Protein AF-A0A2Z6SQY6-F1 (afdb_monomer_lite)

Sequence (89 aa):
MKMSMNNGQRKEMSCNWLLVGKTHFCEKSARDQYCASHAFKIRKGVIIPQPCKGCGRGTKSRVQLCVQCGQGKERAYIYYKKKNMRGNE

pLDDT: mean 88.17, std 15.63, range [39.88, 98.25]

Foldseek 3Di:
DDPPPPPPPQPWDAAQQADAQDLDHHRDTPSDNHRPVVVVCVVVVNQRFAQQPVHGHTDSQPVSHDVVRPSPVVVVVVVVVVVVVVVVD

Organism: NCBI:txid94130

Radius of gyration: 20.34 Å; chains: 1; bounding box: 35×30×72 Å

Secondary structure (DSSP, 8-state):
------------EEEEEEPBTSSSEEEEEESSSS-HHHHHHHHTTPPPPEE-TTT--EE--TTS--TTTTHHHHHHHHHHHHHHHHT--

Structure (mmCIF, N/CA/C/O backbone):
data_AF-A0A2Z6SQY6-F1
#
_entry.id   AF-A0A2Z6SQY6-F1
#
loop_
_atom_site.group_PDB
_atom_site.id
_atom_site.type_symbol
_atom_site.label_atom_id
_atom_site.label_alt_id
_atom_site.label_comp_id
_atom_site.label_asym_id
_atom_site.label_entity_id
_atom_site.label_seq_id
_atom_site.pdbx_PDB_ins_code
_atom_site.Cartn_x
_atom_site.Cartn_y
_atom_site.Cartn_z
_atom_site.occupancy
_atom_site.B_iso_or_equiv
_atom_site.auth_seq_id
_atom_site.auth_comp_id
_atom_site.auth_asym_id
_atom_site.auth_atom_id
_atom_site.pdbx_PDB_model_num
ATOM 1 N N . MET A 1 1 ? 23.988 -21.758 -44.442 1.00 39.88 1 MET A N 1
ATOM 2 C CA . MET A 1 1 ? 22.775 -21.321 -43.715 1.00 39.88 1 MET A CA 1
ATOM 3 C C . MET A 1 1 ? 23.131 -20.194 -42.750 1.00 39.88 1 MET A C 1
ATOM 5 O O . MET A 1 1 ? 24.037 -20.379 -41.950 1.00 39.88 1 MET A O 1
ATOM 9 N N . LYS A 1 2 ? 22.465 -19.033 -42.819 1.00 45.44 2 LYS A N 1
ATOM 10 C CA . LYS A 1 2 ? 22.565 -17.983 -41.789 1.00 45.44 2 LYS A CA 1
ATOM 11 C C . LYS A 1 2 ? 21.593 -18.348 -40.666 1.00 45.44 2 LYS A C 1
ATOM 13 O O . LYS A 1 2 ? 20.389 -18.365 -40.897 1.00 45.44 2 LYS A O 1
ATOM 18 N N . MET A 1 3 ? 22.107 -18.707 -39.492 1.00 44.19 3 MET A N 1
ATOM 19 C CA . MET A 1 3 ? 21.267 -18.933 -38.316 1.00 44.19 3 MET A CA 1
ATOM 20 C C . MET A 1 3 ? 20.822 -17.571 -37.781 1.00 44.19 3 MET A C 1
ATOM 22 O O . MET A 1 3 ? 21.602 -16.858 -37.154 1.00 44.19 3 MET A O 1
ATOM 26 N N . SER A 1 4 ? 19.584 -17.182 -38.085 1.00 50.91 4 SER A N 1
ATOM 27 C CA . SER A 1 4 ? 18.950 -16.001 -37.502 1.00 50.91 4 SER A CA 1
ATOM 28 C C . SER A 1 4 ? 18.779 -16.221 -36.002 1.00 50.91 4 SER A C 1
ATOM 30 O O . SER A 1 4 ? 17.910 -16.972 -35.561 1.00 50.91 4 SER A O 1
ATOM 32 N N . MET A 1 5 ? 19.627 -15.572 -35.207 1.00 50.84 5 MET A N 1
ATOM 33 C CA . MET A 1 5 ? 19.429 -15.443 -33.770 1.00 50.84 5 MET A CA 1
ATOM 34 C C . MET A 1 5 ? 18.208 -14.547 -33.550 1.00 50.84 5 MET A C 1
ATOM 36 O O . MET A 1 5 ? 18.301 -13.323 -33.617 1.00 50.84 5 MET A O 1
ATOM 40 N N . ASN A 1 6 ? 17.047 -15.157 -33.316 1.00 54.66 6 ASN A N 1
ATOM 41 C CA . ASN A 1 6 ? 15.882 -14.445 -32.808 1.00 54.66 6 ASN A CA 1
ATOM 42 C C . ASN A 1 6 ? 16.228 -13.940 -31.405 1.00 54.66 6 ASN A C 1
ATOM 44 O O . ASN A 1 6 ? 16.082 -14.657 -30.415 1.00 54.66 6 ASN A O 1
ATOM 48 N N . ASN A 1 7 ? 16.725 -12.707 -31.320 1.00 55.62 7 ASN A N 1
ATOM 49 C CA . ASN A 1 7 ? 16.825 -11.991 -30.061 1.00 55.62 7 ASN A CA 1
ATOM 50 C C . ASN A 1 7 ? 15.394 -11.817 -29.550 1.00 55.62 7 ASN A C 1
ATOM 52 O O . ASN A 1 7 ? 14.651 -10.969 -30.042 1.00 55.62 7 ASN A O 1
ATOM 56 N N . GLY A 1 8 ? 14.991 -12.674 -28.610 1.00 52.84 8 GLY A N 1
ATOM 57 C CA . GLY A 1 8 ? 13.696 -12.614 -27.953 1.00 52.84 8 GLY A CA 1
ATOM 58 C C . GLY A 1 8 ? 13.522 -11.241 -27.320 1.00 52.84 8 GLY A C 1
ATOM 59 O O . GLY A 1 8 ? 14.059 -10.972 -26.245 1.00 52.84 8 GLY A O 1
ATOM 60 N N . GLN A 1 9 ? 12.799 -10.360 -28.009 1.00 58.12 9 GLN A N 1
ATOM 61 C CA . GLN A 1 9 ? 12.388 -9.066 -27.495 1.00 58.12 9 GLN A CA 1
ATOM 62 C C . GLN A 1 9 ? 11.480 -9.337 -26.291 1.00 58.12 9 GLN A C 1
ATOM 64 O O . GLN A 1 9 ? 10.278 -9.553 -26.435 1.00 58.12 9 GLN A O 1
ATOM 69 N N . ARG A 1 10 ? 12.062 -9.407 -25.087 1.00 63.31 10 ARG A N 1
ATOM 70 C CA . ARG A 1 10 ? 11.291 -9.443 -23.842 1.00 63.31 10 ARG A CA 1
ATOM 71 C C . ARG A 1 10 ? 10.446 -8.178 -23.826 1.00 63.31 10 ARG A C 1
ATOM 73 O O . ARG A 1 10 ? 10.995 -7.085 -23.714 1.00 63.31 10 ARG A O 1
ATOM 80 N N . LYS A 1 11 ? 9.135 -8.344 -24.003 1.00 68.00 11 LYS A N 1
ATOM 81 C CA . LYS A 1 11 ? 8.157 -7.259 -24.013 1.00 68.00 11 LYS A CA 1
ATOM 82 C C . LYS A 1 11 ? 8.333 -6.454 -22.731 1.00 68.00 11 LYS A C 1
ATOM 84 O O . LYS A 1 11 ? 8.122 -6.977 -21.640 1.00 68.00 11 LYS A O 1
ATOM 89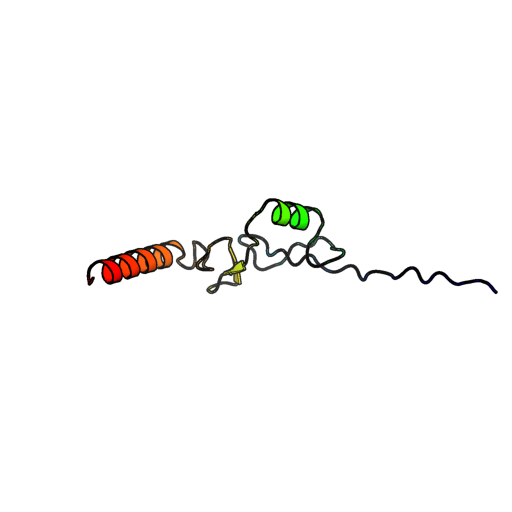 N N . GLU A 1 12 ? 8.784 -5.215 -22.871 1.00 77.75 12 GLU A N 1
ATOM 90 C CA . GLU A 1 12 ? 8.921 -4.319 -21.733 1.00 77.75 12 GLU A CA 1
ATOM 91 C C . GLU A 1 12 ? 7.521 -4.059 -21.167 1.00 77.75 12 GLU A C 1
ATOM 93 O O . GLU A 1 12 ? 6.600 -3.697 -21.900 1.00 77.75 12 GLU A O 1
ATOM 98 N N . MET A 1 13 ? 7.336 -4.330 -19.877 1.00 87.00 13 MET A N 1
ATOM 99 C CA . MET A 1 13 ? 6.053 -4.197 -19.189 1.00 87.00 13 MET A CA 1
ATOM 100 C C . MET A 1 13 ? 6.100 -3.010 -18.229 1.00 87.00 13 MET A C 1
ATOM 102 O O . MET A 1 13 ? 7.172 -2.571 -17.814 1.00 87.00 13 MET A O 1
ATOM 106 N N . SER A 1 14 ? 4.946 -2.464 -17.851 1.00 92.19 14 SER A N 1
ATOM 107 C CA . SER A 1 14 ? 4.882 -1.440 -16.804 1.00 92.19 14 SER A CA 1
ATOM 108 C C . SER A 1 14 ? 5.169 -2.049 -15.431 1.00 92.19 14 SER A C 1
ATOM 110 O O . SER A 1 14 ? 4.711 -3.149 -15.122 1.00 92.19 14 SER A O 1
ATOM 112 N N . CYS A 1 15 ? 5.883 -1.329 -14.567 1.00 96.06 15 CYS A N 1
ATOM 113 C CA . CYS A 1 15 ? 6.145 -1.783 -13.207 1.00 96.06 15 CYS A CA 1
ATOM 114 C C . CYS A 1 15 ? 4.857 -1.831 -12.364 1.00 96.06 15 CYS A C 1
ATOM 116 O O . CYS A 1 15 ? 4.267 -0.801 -12.053 1.00 96.06 15 CYS A O 1
ATOM 118 N N . ASN A 1 16 ? 4.515 -3.004 -11.825 1.00 95.88 16 ASN A N 1
ATOM 119 C CA . ASN A 1 16 ? 3.311 -3.225 -11.007 1.00 95.88 16 ASN A CA 1
ATOM 120 C C . ASN A 1 16 ? 3.435 -2.719 -9.556 1.00 95.88 16 ASN A C 1
ATOM 122 O O . ASN A 1 16 ? 2.776 -3.213 -8.640 1.00 95.88 16 ASN A O 1
ATOM 126 N N . TRP A 1 17 ? 4.307 -1.743 -9.304 1.00 97.50 17 TRP A N 1
ATOM 127 C CA . TRP A 1 17 ? 4.462 -1.157 -7.978 1.00 97.50 17 TRP A CA 1
ATOM 128 C C . TRP A 1 17 ? 3.444 -0.039 -7.771 1.00 97.50 17 TRP A C 1
ATOM 130 O O . TRP A 1 17 ? 3.604 1.047 -8.325 1.00 97.50 17 TRP A O 1
ATOM 140 N N . LEU A 1 18 ? 2.417 -0.277 -6.956 1.00 97.88 18 LEU A N 1
ATOM 141 C CA . LEU A 1 18 ? 1.430 0.747 -6.622 1.00 97.88 18 LEU A CA 1
ATOM 142 C C . LEU A 1 18 ? 2.069 1.834 -5.746 1.00 97.88 18 LEU A C 1
ATOM 144 O O . LEU A 1 18 ? 2.661 1.546 -4.701 1.00 97.88 18 LEU A O 1
ATOM 148 N N . LEU A 1 19 ? 1.970 3.097 -6.158 1.00 96.88 19 LEU A N 1
ATOM 149 C CA . LEU A 1 19 ? 2.572 4.196 -5.410 1.00 96.88 19 LEU A CA 1
ATOM 150 C C . LEU A 1 19 ? 1.775 4.492 -4.133 1.00 96.88 19 LEU A C 1
ATOM 152 O O . LEU A 1 19 ? 0.547 4.572 -4.131 1.00 96.88 19 LEU A O 1
ATOM 156 N N . VAL A 1 20 ? 2.484 4.667 -3.014 1.00 96.25 20 VAL A N 1
ATOM 157 C CA . VAL A 1 20 ? 1.849 4.939 -1.717 1.00 96.25 20 VAL A CA 1
ATOM 158 C C . VAL A 1 20 ? 1.108 6.276 -1.778 1.00 96.25 20 VAL A C 1
ATOM 160 O O . VAL A 1 20 ? 1.671 7.283 -2.197 1.00 96.25 20 VAL A O 1
ATOM 163 N N . GLY A 1 21 ? -0.159 6.282 -1.362 1.00 95.69 21 GLY A N 1
ATOM 164 C CA . GLY A 1 21 ? -1.021 7.466 -1.388 1.00 95.69 21 GLY A CA 1
ATOM 165 C C . GLY A 1 21 ? -1.557 7.846 -2.774 1.00 95.69 21 GLY A C 1
ATOM 166 O O . GLY A 1 21 ? -2.359 8.772 -2.870 1.00 95.69 21 GLY A O 1
ATOM 167 N N . LYS A 1 22 ? -1.177 7.132 -3.838 1.00 97.12 22 LYS A N 1
ATOM 168 C CA . LYS A 1 22 ? -1.662 7.345 -5.209 1.00 97.12 22 LYS A CA 1
ATOM 169 C C . LYS A 1 22 ? -2.455 6.132 -5.688 1.00 97.12 22 LYS A C 1
ATOM 171 O O . LYS A 1 22 ? -2.329 5.047 -5.130 1.00 97.12 22 LYS A O 1
ATOM 176 N N . THR A 1 23 ? -3.281 6.323 -6.710 1.00 96.62 23 THR A N 1
ATOM 177 C CA . THR A 1 23 ? -4.099 5.269 -7.336 1.00 96.62 23 THR A CA 1
ATOM 178 C C . THR A 1 23 ? -3.442 4.640 -8.565 1.00 96.62 23 THR A C 1
ATOM 180 O O . THR A 1 23 ? -3.988 3.689 -9.110 1.00 96.6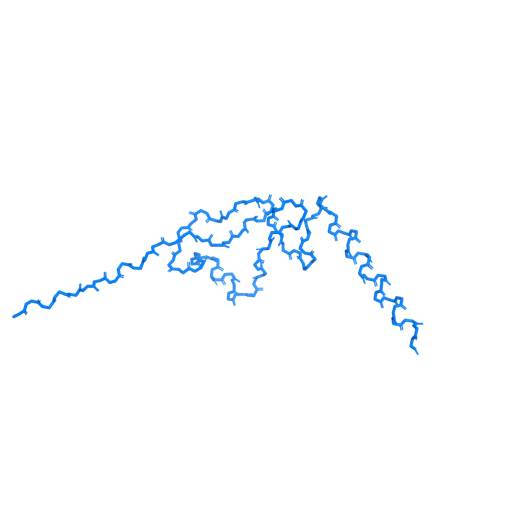2 23 THR A O 1
ATOM 183 N N . HIS A 1 24 ? -2.284 5.143 -9.001 1.00 96.19 24 HIS A N 1
ATOM 184 C CA . HIS A 1 24 ? -1.556 4.631 -10.162 1.00 96.19 24 HIS A CA 1
ATOM 185 C C . HIS A 1 24 ? -0.261 3.911 -9.769 1.00 96.19 24 HIS A C 1
ATOM 187 O O . HIS A 1 24 ? 0.310 4.112 -8.688 1.00 96.19 24 HIS A O 1
ATOM 193 N N . PHE A 1 25 ? 0.192 3.055 -10.680 1.00 96.75 25 PHE A N 1
ATOM 194 C CA . PHE A 1 25 ? 1.419 2.281 -10.559 1.00 96.75 25 PHE A CA 1
ATOM 195 C C . PHE A 1 25 ? 2.649 3.096 -10.966 1.00 96.75 25 PHE A C 1
ATOM 197 O O . PHE A 1 25 ? 2.552 4.179 -11.532 1.00 96.75 25 PHE A O 1
ATOM 204 N N . CYS A 1 26 ? 3.829 2.576 -10.651 1.00 96.62 26 CYS A N 1
ATOM 205 C CA . CYS A 1 26 ? 5.090 3.153 -11.078 1.00 96.62 26 CYS A CA 1
ATOM 206 C C . CYS A 1 26 ? 5.179 3.183 -12.610 1.00 96.62 26 CYS A C 1
ATOM 208 O O . CYS A 1 26 ? 5.076 2.154 -13.266 1.00 96.62 26 CYS A O 1
ATOM 210 N N . GLU A 1 27 ? 5.467 4.359 -13.157 1.00 94.69 27 GLU A N 1
ATOM 211 C CA . GLU A 1 27 ? 5.552 4.602 -14.604 1.00 94.69 27 GLU A CA 1
ATOM 212 C C . GLU A 1 27 ? 6.836 4.055 -15.245 1.00 94.69 27 GLU A C 1
ATOM 214 O O . GLU A 1 27 ? 7.022 4.130 -16.456 1.00 94.69 27 GLU A O 1
ATOM 219 N N . LYS A 1 28 ? 7.749 3.493 -14.444 1.00 94.38 28 LYS A N 1
ATOM 220 C CA . LYS A 1 28 ? 8.979 2.898 -14.967 1.00 94.38 28 LYS A CA 1
ATOM 221 C C . LYS A 1 28 ? 8.669 1.595 -15.681 1.00 94.38 28 LYS A C 1
ATOM 223 O O . LYS A 1 28 ? 7.911 0.761 -15.178 1.00 94.38 28 LYS A O 1
ATOM 228 N N . SER A 1 29 ? 9.361 1.391 -16.789 1.00 91.56 29 SER A N 1
ATOM 229 C CA . SER A 1 29 ? 9.387 0.113 -17.468 1.00 91.56 29 SER A CA 1
ATOM 230 C C . SER A 1 29 ? 10.078 -0.959 -16.614 1.00 91.56 29 SER A C 1
ATOM 232 O O . SER A 1 29 ? 10.883 -0.693 -15.708 1.00 91.56 29 SER A O 1
ATOM 234 N N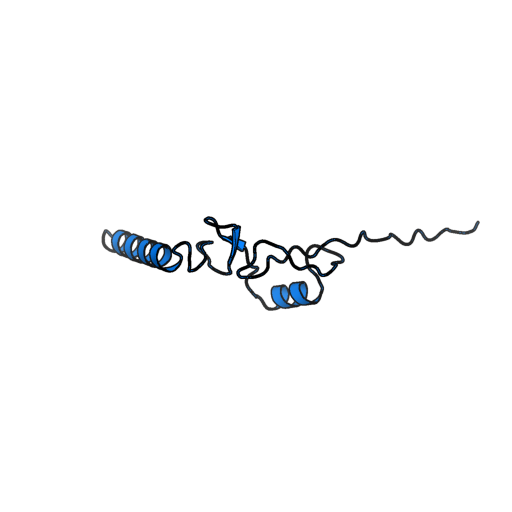 . ALA A 1 30 ? 9.697 -2.201 -16.859 1.00 92.31 30 ALA A N 1
ATOM 235 C CA . ALA A 1 30 ? 10.148 -3.376 -16.152 1.00 92.31 30 ALA A CA 1
ATOM 236 C C . ALA A 1 30 ? 10.344 -4.520 -17.149 1.00 92.31 30 ALA A C 1
ATOM 238 O O . ALA A 1 30 ? 9.576 -4.692 -18.094 1.00 92.31 30 ALA A O 1
ATOM 239 N N . ARG A 1 31 ? 11.386 -5.322 -16.917 1.00 86.94 31 ARG A N 1
ATOM 240 C CA . ARG A 1 31 ? 11.598 -6.570 -17.667 1.00 86.94 31 ARG A CA 1
ATOM 241 C C . ARG A 1 31 ? 10.672 -7.691 -17.191 1.00 86.94 31 ARG A C 1
ATOM 243 O O . ARG A 1 31 ? 10.390 -8.596 -17.962 1.00 86.94 31 ARG A O 1
ATOM 250 N N . ASP A 1 32 ? 10.209 -7.584 -15.946 1.00 88.12 32 ASP A N 1
ATOM 251 C CA . ASP A 1 32 ? 9.312 -8.518 -15.264 1.00 88.12 32 ASP A CA 1
ATOM 252 C C . ASP A 1 32 ? 8.194 -7.725 -14.549 1.00 88.12 32 ASP A C 1
ATOM 254 O O . ASP A 1 32 ? 7.816 -6.636 -14.973 1.00 88.12 32 ASP A O 1
ATOM 258 N N . GLN A 1 33 ? 7.687 -8.222 -13.416 1.00 92.25 33 GLN A N 1
ATOM 259 C CA . GLN A 1 33 ? 6.628 -7.577 -12.630 1.00 92.25 33 GLN A CA 1
ATOM 260 C C . GLN A 1 33 ? 7.025 -6.207 -12.039 1.00 92.25 33 GLN A C 1
ATOM 262 O O . GLN A 1 33 ? 6.169 -5.348 -11.820 1.00 92.25 33 GLN A O 1
ATOM 267 N N . TYR A 1 34 ? 8.311 -5.988 -11.752 1.00 95.69 34 TYR A N 1
ATOM 268 C CA . TYR A 1 34 ? 8.802 -4.782 -11.082 1.00 95.69 34 TYR A CA 1
ATOM 269 C C . TYR A 1 34 ? 10.051 -4.226 -11.767 1.00 95.69 34 TYR A C 1
ATOM 271 O O . TYR A 1 34 ? 10.915 -4.980 -12.213 1.00 95.69 34 TYR A O 1
ATOM 279 N N . CYS A 1 35 ? 10.191 -2.897 -11.801 1.00 95.94 35 CYS A N 1
ATOM 280 C CA . CYS A 1 35 ? 11.428 -2.263 -12.249 1.00 95.94 35 CYS A CA 1
ATOM 281 C C . CYS A 1 35 ? 12.583 -2.613 -11.295 1.00 95.94 35 CYS A C 1
ATOM 283 O O . CYS A 1 35 ? 12.357 -2.946 -10.126 1.00 95.94 35 CYS A O 1
ATOM 285 N N . ALA A 1 36 ? 13.830 -2.495 -11.760 1.00 94.75 36 ALA A N 1
ATOM 286 C CA . ALA A 1 36 ? 15.012 -2.930 -11.007 1.00 94.75 36 ALA A CA 1
ATOM 287 C C . ALA A 1 36 ? 15.077 -2.355 -9.576 1.00 94.75 36 ALA A C 1
ATOM 289 O O . ALA A 1 36 ? 15.392 -3.068 -8.624 1.00 94.75 36 ALA A O 1
ATOM 290 N N . SER A 1 37 ? 14.696 -1.084 -9.402 1.00 95.69 37 SER A N 1
ATOM 291 C CA . SER A 1 37 ? 14.654 -0.431 -8.087 1.00 95.69 37 SER A CA 1
ATOM 292 C C . SER A 1 37 ? 13.633 -1.071 -7.137 1.00 95.69 37 SER A C 1
ATOM 294 O O . SER A 1 37 ? 13.920 -1.276 -5.958 1.00 95.69 37 SER A O 1
ATOM 296 N N . HIS A 1 38 ? 12.442 -1.416 -7.632 1.00 97.25 38 HIS A N 1
ATOM 297 C CA . HIS A 1 38 ? 11.401 -2.041 -6.818 1.00 97.25 38 HIS A CA 1
ATOM 298 C C . HIS A 1 38 ? 11.682 -3.521 -6.562 1.00 97.25 38 HIS A C 1
ATOM 300 O O . HIS A 1 38 ? 11.513 -3.972 -5.432 1.00 97.25 38 HIS A O 1
ATOM 306 N N . ALA A 1 39 ? 12.220 -4.242 -7.547 1.00 96.12 39 ALA A N 1
ATOM 307 C CA . ALA A 1 39 ? 12.716 -5.600 -7.349 1.00 96.12 39 ALA A CA 1
ATOM 308 C C . ALA A 1 39 ? 13.791 -5.651 -6.245 1.00 96.12 39 ALA A C 1
ATOM 310 O O . ALA A 1 39 ? 13.749 -6.518 -5.373 1.00 96.12 39 ALA A O 1
ATOM 311 N N . PHE A 1 40 ? 14.709 -4.677 -6.213 1.00 96.62 40 PHE A N 1
ATOM 312 C CA . PHE A 1 40 ? 15.704 -4.564 -5.144 1.00 96.62 40 PHE A CA 1
ATOM 313 C C . PHE A 1 40 ? 15.068 -4.335 -3.764 1.00 96.62 40 PHE A C 1
ATOM 315 O O . PHE A 1 40 ? 15.442 -4.998 -2.798 1.00 96.62 40 PHE A O 1
ATOM 322 N N . LYS A 1 41 ? 14.062 -3.455 -3.658 1.00 96.50 41 LYS A N 1
ATOM 323 C CA . LYS A 1 41 ? 13.328 -3.232 -2.397 1.00 96.50 41 LYS A CA 1
ATOM 324 C C . LYS A 1 41 ? 12.625 -4.499 -1.905 1.00 96.50 41 LYS A C 1
ATOM 326 O O . LYS A 1 41 ? 12.664 -4.779 -0.710 1.00 96.50 41 LYS A O 1
ATOM 331 N N . ILE A 1 42 ? 12.035 -5.280 -2.810 1.00 96.19 42 ILE A N 1
ATOM 332 C CA . ILE A 1 42 ? 11.391 -6.559 -2.473 1.00 96.19 42 ILE A CA 1
ATOM 333 C C . ILE A 1 42 ? 12.415 -7.543 -1.902 1.00 96.19 42 ILE A C 1
ATOM 335 O O . ILE A 1 42 ? 12.175 -8.125 -0.849 1.00 96.19 42 ILE A O 1
ATOM 339 N N . ARG A 1 43 ? 13.599 -7.658 -2.520 1.00 96.50 43 ARG A N 1
ATOM 340 C CA . ARG A 1 43 ? 14.698 -8.498 -2.003 1.00 96.50 43 ARG A CA 1
ATOM 341 C C . ARG A 1 43 ? 15.185 -8.067 -0.616 1.00 96.50 43 ARG A C 1
ATOM 343 O O . ARG A 1 43 ? 15.689 -8.892 0.133 1.00 96.50 43 ARG A O 1
ATOM 350 N N . LYS A 1 44 ? 15.026 -6.789 -0.261 1.00 97.50 44 LYS A N 1
ATOM 351 C CA . LYS A 1 44 ? 15.314 -6.251 1.080 1.00 97.50 44 LYS A CA 1
ATOM 352 C C . LYS A 1 44 ? 14.153 -6.410 2.073 1.00 97.50 44 LYS A C 1
ATOM 354 O O . LYS A 1 44 ? 14.233 -5.880 3.175 1.00 97.50 44 LYS A O 1
ATOM 359 N N . GLY A 1 45 ? 13.076 -7.104 1.703 1.00 96.19 45 GLY A N 1
ATOM 360 C CA . GLY A 1 45 ? 11.927 -7.348 2.578 1.00 96.19 45 GLY A CA 1
ATOM 361 C C . GLY A 1 45 ? 10.981 -6.153 2.725 1.00 96.19 45 GLY A C 1
ATOM 362 O O . GLY A 1 45 ? 10.168 -6.115 3.648 1.00 96.19 45 GLY A O 1
ATOM 363 N N . VAL A 1 46 ? 11.059 -5.156 1.836 1.00 95.69 46 VAL A N 1
ATOM 364 C CA . VAL A 1 46 ? 10.119 -4.030 1.863 1.00 95.69 46 VAL A CA 1
ATOM 365 C C . VAL A 1 46 ? 8.725 -4.518 1.475 1.00 95.69 46 VAL A C 1
ATOM 367 O O . VAL A 1 46 ? 8.534 -5.119 0.420 1.00 95.69 46 VAL A O 1
ATOM 370 N N . ILE A 1 47 ? 7.734 -4.176 2.301 1.00 94.88 47 ILE A N 1
ATOM 371 C CA . ILE A 1 47 ? 6.321 -4.463 2.031 1.00 94.88 47 ILE A CA 1
ATOM 372 C C . ILE A 1 47 ? 5.891 -3.776 0.731 1.00 94.88 47 ILE A C 1
ATOM 374 O O . ILE A 1 47 ? 5.974 -2.547 0.603 1.00 94.88 47 ILE A O 1
ATOM 378 N N . ILE A 1 48 ? 5.389 -4.583 -0.202 1.00 96.44 48 ILE A N 1
ATOM 379 C CA . ILE A 1 48 ? 4.799 -4.128 -1.460 1.00 96.44 48 ILE A CA 1
ATOM 380 C C . ILE A 1 48 ? 3.472 -3.429 -1.137 1.00 96.44 48 ILE A C 1
ATOM 382 O O . ILE A 1 48 ? 2.603 -4.050 -0.515 1.00 96.44 48 ILE A O 1
ATOM 386 N N . PRO A 1 49 ? 3.285 -2.154 -1.526 1.00 97.00 49 PRO A N 1
ATOM 387 C CA . PRO A 1 49 ? 2.025 -1.463 -1.305 1.00 97.00 49 PRO A CA 1
ATOM 388 C C . PRO A 1 49 ? 0.865 -2.194 -1.982 1.00 97.00 49 PRO A C 1
ATOM 390 O O . PRO A 1 49 ? 0.966 -2.616 -3.131 1.00 97.00 49 PRO A O 1
ATOM 393 N N . GLN A 1 50 ? -0.240 -2.312 -1.260 1.00 96.69 50 GLN A N 1
ATOM 394 C CA . GLN A 1 50 ? -1.494 -2.880 -1.737 1.00 96.69 50 GLN A CA 1
ATOM 395 C C . GLN A 1 50 ? -2.529 -1.765 -1.899 1.00 96.69 50 GLN A C 1
ATOM 397 O O . GLN A 1 50 ? -2.426 -0.745 -1.211 1.00 96.69 50 GLN A O 1
ATOM 402 N N . PRO A 1 51 ? -3.525 -1.915 -2.780 1.00 97.75 51 PRO A N 1
ATOM 403 C CA . PRO A 1 51 ? -4.592 -0.932 -2.895 1.00 97.75 51 PRO A CA 1
ATOM 404 C C . PRO A 1 51 ? -5.404 -0.858 -1.597 1.00 97.75 51 PRO A C 1
ATOM 406 O O . PRO A 1 51 ? -5.750 -1.874 -0.993 1.00 97.75 51 PRO A O 1
ATOM 409 N N . CYS A 1 52 ? -5.703 0.361 -1.152 1.00 98.25 52 CYS A N 1
ATOM 410 C CA . CYS A 1 52 ? -6.619 0.600 -0.046 1.00 98.25 52 CYS A CA 1
ATOM 411 C C . CYS A 1 52 ? -8.018 0.097 -0.421 1.00 98.25 52 CYS A C 1
ATOM 413 O O . CYS A 1 52 ? -8.570 0.543 -1.425 1.00 98.25 52 CYS A O 1
ATOM 415 N N . LYS A 1 53 ? -8.633 -0.737 0.422 1.00 97.12 53 LYS A N 1
ATOM 416 C CA . LYS A 1 53 ? -9.990 -1.267 0.207 1.00 97.12 53 LYS A CA 1
ATOM 417 C C . LYS A 1 53 ? -11.060 -0.177 0.087 1.00 97.12 53 LYS A C 1
ATOM 419 O O . LYS A 1 53 ? -12.066 -0.398 -0.567 1.00 97.12 53 LYS A O 1
A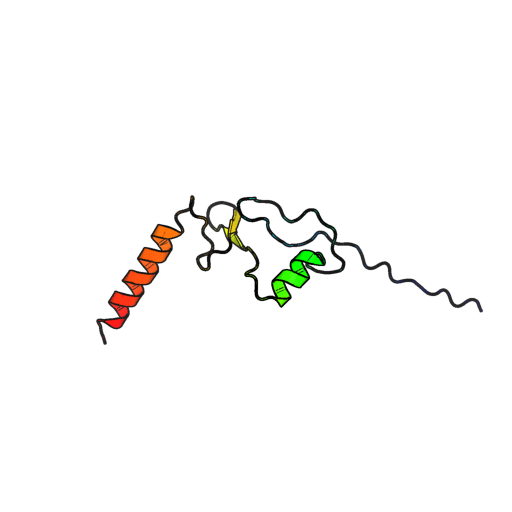TOM 424 N N . GLY A 1 54 ? -10.842 0.988 0.705 1.00 96.88 54 GLY A N 1
ATOM 425 C CA . GLY A 1 54 ? -11.805 2.093 0.688 1.00 96.88 54 GLY A CA 1
ATOM 426 C C . GLY A 1 54 ? -11.619 3.113 -0.439 1.00 96.88 54 GLY A C 1
ATOM 427 O O . GLY A 1 54 ? -12.572 3.792 -0.790 1.00 96.88 54 GLY A O 1
ATOM 428 N N . CYS A 1 55 ? -10.409 3.277 -0.990 1.00 97.19 55 CYS A N 1
ATOM 429 C CA . CYS A 1 55 ? -10.144 4.345 -1.972 1.00 97.19 55 CYS A CA 1
ATOM 430 C C . CYS A 1 55 ? -9.137 3.992 -3.075 1.00 97.19 55 CYS A C 1
ATOM 432 O O . CYS A 1 55 ? -8.708 4.873 -3.818 1.00 97.19 55 CYS A O 1
ATOM 434 N N . GLY A 1 56 ? -8.673 2.744 -3.149 1.00 97.00 56 GLY A N 1
ATOM 435 C CA . GLY A 1 56 ? -7.728 2.262 -4.163 1.00 97.00 56 GLY A CA 1
ATOM 436 C C . GLY A 1 56 ? -6.287 2.769 -4.026 1.00 97.00 56 GLY A C 1
ATOM 437 O O . GLY A 1 56 ? -5.381 2.189 -4.616 1.00 97.00 56 GLY A O 1
ATOM 438 N N . ARG A 1 57 ? -6.027 3.810 -3.221 1.00 97.88 57 ARG A N 1
ATOM 439 C CA . ARG A 1 57 ? -4.672 4.355 -3.036 1.00 97.88 57 ARG A CA 1
ATOM 440 C C . ARG A 1 57 ? -3.719 3.324 -2.438 1.00 97.88 57 ARG A C 1
ATOM 442 O O . ARG A 1 57 ? -4.089 2.627 -1.495 1.00 97.88 57 ARG A O 1
ATOM 449 N N . GLY A 1 58 ? -2.473 3.293 -2.902 1.00 97.69 58 GLY A N 1
ATOM 450 C CA . GLY A 1 58 ? -1.450 2.408 -2.354 1.00 97.69 58 GLY A CA 1
ATOM 451 C C . GLY A 1 58 ? -1.237 2.614 -0.855 1.00 97.69 58 GLY A C 1
ATOM 452 O O . GLY A 1 58 ? -1.023 3.733 -0.386 1.00 97.69 58 GLY A O 1
ATOM 453 N N . THR A 1 59 ? -1.264 1.525 -0.092 1.00 97.31 59 THR A N 1
ATOM 454 C CA . THR A 1 59 ? -1.005 1.489 1.349 1.00 97.31 59 THR A CA 1
ATOM 455 C C . THR A 1 59 ? -0.096 0.314 1.698 1.00 97.31 59 THR A C 1
ATOM 457 O O . THR A 1 59 ? -0.202 -0.771 1.137 1.00 97.31 59 THR A O 1
ATOM 460 N N . LYS A 1 60 ? 0.810 0.518 2.658 1.00 95.19 60 LYS A N 1
ATOM 461 C CA . LYS A 1 60 ? 1.646 -0.551 3.239 1.00 95.19 60 LYS A CA 1
ATOM 462 C C . LYS A 1 60 ? 0.993 -1.201 4.465 1.00 95.19 60 LYS A C 1
ATOM 464 O O . LYS A 1 60 ? 1.621 -1.978 5.180 1.00 95.19 60 LYS A O 1
ATOM 469 N N . SER A 1 61 ? -0.247 -0.827 4.773 1.00 93.94 61 SER A N 1
ATOM 470 C CA . SER A 1 61 ? -0.956 -1.330 5.941 1.00 93.94 61 SER A CA 1
ATOM 471 C C . SER A 1 61 ? -1.393 -2.779 5.750 1.00 93.94 61 SER A C 1
ATOM 473 O O . SER A 1 61 ? -2.021 -3.110 4.749 1.00 93.94 61 SER A O 1
ATOM 475 N N . ARG A 1 62 ? -1.159 -3.622 6.765 1.00 92.56 62 ARG A N 1
ATOM 476 C CA . ARG A 1 62 ? -1.625 -5.022 6.783 1.00 92.56 62 ARG A CA 1
ATOM 477 C C . ARG A 1 62 ? -3.149 -5.160 6.711 1.00 92.56 62 ARG A C 1
ATOM 479 O O . ARG A 1 62 ? -3.633 -6.142 6.173 1.00 92.56 62 ARG A O 1
ATOM 486 N N . VAL A 1 63 ? -3.897 -4.174 7.212 1.00 95.00 63 VAL A N 1
ATOM 487 C CA . VAL A 1 63 ? -5.371 -4.150 7.106 1.00 95.00 63 VAL A CA 1
ATOM 488 C C . VAL A 1 63 ? -5.861 -3.621 5.749 1.00 95.00 63 VAL A C 1
ATOM 490 O O . VAL A 1 63 ? -7.061 -3.500 5.540 1.00 95.00 63 VAL A O 1
ATOM 493 N N . GLN A 1 64 ? -4.942 -3.276 4.833 1.00 96.00 64 GLN A N 1
ATOM 494 C CA . GLN A 1 64 ? -5.229 -2.716 3.505 1.00 96.00 64 GLN A CA 1
ATOM 495 C C . GLN A 1 64 ? -6.178 -1.507 3.534 1.00 96.00 64 GLN A C 1
ATOM 497 O O . GLN A 1 64 ? -6.976 -1.293 2.629 1.00 96.00 64 GLN A O 1
ATOM 502 N N . LEU A 1 65 ? -6.066 -0.676 4.567 1.00 97.69 65 LEU A N 1
ATOM 503 C CA . LEU A 1 65 ? -6.699 0.637 4.638 1.00 97.69 65 LEU A CA 1
ATOM 504 C C . LEU A 1 65 ? -5.612 1.705 4.716 1.00 97.69 65 LEU A C 1
ATOM 506 O O . LEU A 1 65 ? -4.556 1.476 5.314 1.00 97.69 65 LEU A O 1
ATOM 510 N N . CYS A 1 66 ? -5.847 2.857 4.092 1.00 96.31 66 CYS A N 1
ATOM 511 C CA . CYS A 1 66 ? -5.045 4.053 4.318 1.00 96.31 66 CYS A CA 1
ATOM 512 C C . CYS A 1 66 ? -5.550 4.797 5.563 1.00 96.31 66 CYS A C 1
ATOM 514 O O . CYS A 1 66 ? -6.639 4.522 6.073 1.00 96.31 66 CYS A O 1
ATOM 516 N N . VAL A 1 67 ? -4.763 5.757 6.048 1.00 94.44 67 VAL A N 1
ATOM 517 C CA . VAL A 1 67 ? -5.113 6.559 7.232 1.00 94.44 67 VAL A CA 1
ATOM 518 C C . VAL A 1 67 ? -6.474 7.237 7.061 1.00 94.44 67 VAL A C 1
ATOM 520 O O . VAL A 1 67 ? -7.317 7.126 7.945 1.00 94.44 67 VAL A O 1
ATOM 523 N N . GLN A 1 68 ? -6.724 7.838 5.893 1.00 95.50 68 GLN A N 1
ATOM 524 C CA . GLN A 1 68 ? -7.981 8.537 5.602 1.00 95.50 68 GLN A CA 1
ATOM 525 C C . GLN A 1 68 ? -9.198 7.602 5.559 1.00 95.50 68 GLN A C 1
ATOM 527 O O . GLN A 1 68 ? -10.280 8.000 5.968 1.00 95.50 68 GLN A O 1
ATOM 532 N N . CYS A 1 69 ? -9.027 6.347 5.133 1.00 97.31 69 CYS A N 1
ATOM 533 C CA . CYS A 1 69 ? -10.100 5.347 5.125 1.00 97.31 69 CYS A CA 1
ATOM 534 C C . CYS A 1 69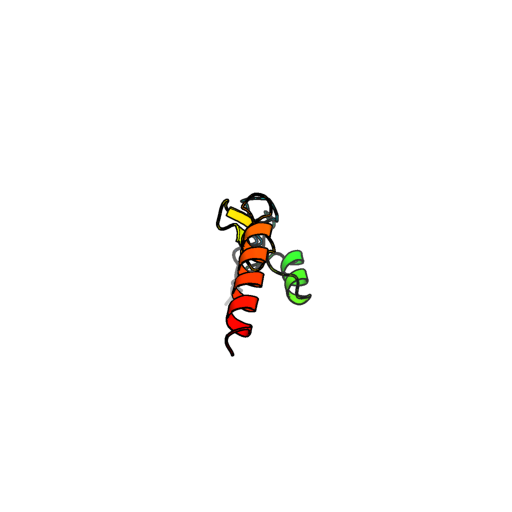 ? -10.274 4.624 6.471 1.00 97.31 69 CYS A C 1
ATOM 536 O O . CYS A 1 69 ? -11.011 3.648 6.541 1.00 97.31 69 CYS A O 1
ATOM 538 N N . GLY A 1 70 ? -9.594 5.057 7.539 1.00 96.62 70 GLY A N 1
ATOM 539 C CA . GLY A 1 70 ? -9.826 4.518 8.880 1.00 96.62 70 GLY A CA 1
ATOM 540 C C . GLY A 1 70 ? -8.890 3.389 9.309 1.00 96.62 70 GLY A C 1
ATOM 541 O O . GLY A 1 70 ? -9.236 2.629 10.209 1.00 96.62 70 GLY A O 1
ATOM 542 N N . GLN A 1 71 ? -7.676 3.301 8.751 1.00 96.62 71 GLN A N 1
ATOM 543 C CA . GLN A 1 71 ? -6.658 2.324 9.174 1.00 96.62 71 GLN A CA 1
ATOM 544 C C . GLN A 1 71 ? -6.487 2.221 10.702 1.00 96.62 71 GLN A C 1
ATOM 546 O O . GLN A 1 71 ? -6.296 1.122 11.222 1.00 96.62 71 GLN A O 1
ATOM 551 N N . GLY A 1 72 ? -6.507 3.350 11.418 1.00 96.25 72 GLY A N 1
ATOM 552 C CA . GLY A 1 72 ? -6.362 3.371 12.877 1.00 96.25 72 GLY A CA 1
ATOM 553 C C . GLY A 1 72 ? -7.537 2.710 13.598 1.00 96.25 72 GLY A C 1
ATOM 554 O O . GLY A 1 72 ? -7.320 1.884 14.483 1.00 96.25 72 GLY A O 1
ATOM 555 N N . LYS A 1 73 ? -8.766 3.010 13.159 1.00 96.62 73 LYS A N 1
ATOM 556 C CA . LYS A 1 73 ? -10.001 2.440 13.717 1.00 96.62 73 LYS A CA 1
ATOM 557 C C . LYS A 1 73 ? -10.024 0.920 13.552 1.00 96.62 73 LYS A C 1
ATOM 559 O O . LYS A 1 73 ? -10.242 0.205 14.524 1.00 96.62 73 LYS A O 1
ATOM 564 N N . GLU A 1 74 ? -9.689 0.434 12.358 1.00 96.94 74 GLU A N 1
ATOM 565 C CA . GLU A 1 74 ? -9.653 -1.004 12.067 1.00 96.94 74 GLU A CA 1
ATOM 566 C C . GLU A 1 74 ? -8.605 -1.741 12.914 1.00 96.94 74 GLU A C 1
ATOM 568 O O . GLU A 1 74 ? -8.862 -2.806 13.473 1.00 96.94 74 GLU A O 1
ATOM 573 N N . ARG A 1 75 ? -7.412 -1.154 13.078 1.00 95.81 75 ARG A N 1
ATOM 574 C CA . ARG A 1 75 ? -6.366 -1.736 13.9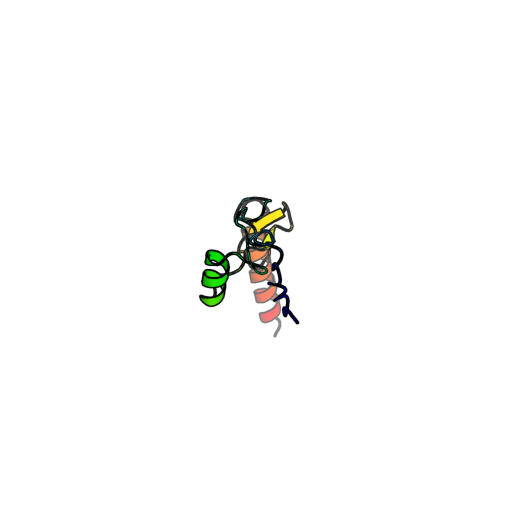34 1.00 95.81 75 ARG A CA 1
ATOM 575 C C . ARG A 1 75 ? -6.797 -1.826 15.395 1.00 95.81 75 ARG A C 1
ATOM 577 O O . ARG A 1 75 ? -6.550 -2.855 16.023 1.00 95.81 75 ARG A O 1
ATOM 584 N N . ALA A 1 76 ? -7.423 -0.774 15.921 1.00 96.06 76 ALA A N 1
ATOM 585 C CA . ALA A 1 76 ? -7.933 -0.762 17.287 1.00 96.06 76 ALA A CA 1
ATOM 586 C C . ALA A 1 76 ? -9.019 -1.832 17.476 1.00 96.06 76 ALA A C 1
ATOM 588 O O . ALA A 1 76 ? -8.937 -2.626 18.411 1.00 96.06 76 ALA A O 1
ATOM 589 N N . TYR A 1 77 ? -9.973 -1.922 16.544 1.00 95.88 77 TYR A N 1
ATOM 590 C CA . TYR A 1 77 ? -11.019 -2.944 16.567 1.00 95.88 77 TYR A CA 1
ATOM 591 C C . TYR A 1 77 ? -10.440 -4.366 16.611 1.00 95.88 77 TYR A C 1
ATOM 593 O O . TYR A 1 77 ? -10.789 -5.149 17.496 1.00 95.88 77 TYR A O 1
ATOM 601 N N . ILE A 1 78 ? -9.492 -4.689 15.722 1.00 95.25 78 ILE A N 1
ATOM 602 C CA . ILE A 1 78 ? -8.839 -6.009 15.693 1.00 95.25 78 ILE A CA 1
ATOM 603 C C . ILE A 1 78 ? -8.119 -6.307 17.016 1.00 95.25 78 ILE A C 1
ATOM 605 O O . ILE A 1 78 ? -8.169 -7.441 17.496 1.00 95.25 78 ILE A O 1
ATOM 609 N N . TYR A 1 79 ? -7.448 -5.315 17.607 1.00 94.81 79 TYR A N 1
ATOM 610 C CA . TYR A 1 79 ? -6.754 -5.474 18.885 1.00 94.81 79 TYR A CA 1
ATOM 611 C C . TYR A 1 79 ? -7.723 -5.833 20.019 1.00 94.81 79 TYR A C 1
ATOM 613 O O . TYR A 1 79 ? -7.531 -6.854 20.683 1.00 94.81 79 TYR A O 1
ATOM 621 N N . TYR A 1 80 ? -8.789 -5.050 20.207 1.00 94.88 80 TYR A N 1
ATOM 622 C CA . TYR A 1 80 ? -9.762 -5.303 21.272 1.00 94.88 80 TYR A CA 1
ATOM 623 C C . TYR A 1 80 ? -10.533 -6.605 21.054 1.00 94.88 80 TYR A C 1
ATOM 625 O O . TYR A 1 80 ? -10.703 -7.371 21.999 1.00 94.88 80 TYR A O 1
ATOM 633 N N . LYS A 1 81 ? -10.905 -6.928 19.807 1.00 93.69 81 LYS A N 1
ATOM 634 C CA . LYS A 1 81 ? -11.537 -8.212 19.474 1.00 93.69 81 LYS A CA 1
ATOM 635 C C . LYS A 1 81 ? -10.658 -9.395 19.891 1.00 93.69 81 LYS A C 1
ATOM 637 O O . LYS A 1 81 ? -11.146 -10.328 20.520 1.00 93.69 81 LYS A O 1
ATOM 642 N N . LYS A 1 82 ? -9.354 -9.349 19.588 1.00 91.50 82 LYS A N 1
ATOM 643 C CA . LYS A 1 82 ? -8.398 -10.391 20.002 1.00 91.50 82 LYS A CA 1
ATOM 644 C C . LYS A 1 82 ? -8.235 -10.474 21.516 1.00 91.50 82 LYS A C 1
ATOM 646 O O . LYS A 1 82 ? -8.160 -11.578 22.042 1.00 91.50 82 LYS A O 1
ATOM 651 N N . LYS A 1 83 ? -8.178 -9.334 22.210 1.00 89.19 83 LYS A N 1
ATOM 652 C CA . LYS A 1 83 ? -8.082 -9.303 23.675 1.00 89.19 83 LYS A CA 1
ATOM 653 C C . LYS A 1 83 ? -9.306 -9.953 24.324 1.00 89.19 83 LYS A C 1
ATOM 655 O O . LYS A 1 83 ? -9.137 -10.773 25.215 1.00 89.19 83 LYS A O 1
ATOM 660 N N . ASN A 1 84 ? -10.504 -9.642 23.832 1.00 84.94 84 ASN A N 1
ATOM 661 C CA . ASN A 1 84 ? -11.741 -10.211 24.359 1.00 84.94 84 ASN A CA 1
ATOM 662 C C . ASN A 1 84 ? -11.814 -11.727 24.122 1.00 84.94 84 ASN A C 1
ATOM 664 O O . ASN A 1 84 ? -12.204 -12.450 25.026 1.00 84.94 84 ASN A O 1
ATOM 668 N N . MET A 1 85 ? -11.374 -12.226 22.960 1.00 78.56 85 MET A N 1
ATOM 669 C CA . MET A 1 85 ? -11.330 -13.676 22.703 1.00 78.56 85 MET A CA 1
ATOM 670 C C . MET A 1 85 ? -10.340 -14.416 23.617 1.00 78.56 85 MET A C 1
ATOM 672 O O . MET A 1 85 ? -10.622 -15.534 24.014 1.00 78.56 85 MET A O 1
ATOM 676 N N . ARG A 1 86 ? -9.214 -13.791 23.992 1.00 73.44 86 ARG A N 1
ATOM 677 C CA . ARG A 1 86 ? -8.206 -14.387 24.893 1.00 73.44 86 ARG A CA 1
ATOM 678 C C . ARG A 1 86 ? -8.564 -14.343 26.380 1.00 73.44 86 ARG A C 1
ATOM 680 O O . ARG A 1 86 ? -7.889 -14.989 27.161 1.00 73.44 86 ARG A O 1
ATOM 687 N N . GLY A 1 87 ? -9.537 -13.525 26.778 1.00 64.44 87 GLY A N 1
ATOM 688 C CA . GLY A 1 87 ? -10.007 -13.444 28.167 1.00 64.44 87 GLY A CA 1
ATOM 689 C C . GLY A 1 87 ? -11.181 -14.375 28.480 1.00 64.44 87 GLY A C 1
ATOM 690 O O . GLY A 1 87 ? -11.735 -14.273 29.565 1.00 64.44 87 GLY A O 1
ATOM 691 N N . ASN A 1 88 ? -11.596 -15.204 27.516 1.00 59.03 88 ASN A N 1
ATOM 692 C CA . ASN A 1 88 ? -12.666 -16.201 27.655 1.00 59.03 88 ASN A CA 1
ATOM 693 C C . ASN A 1 88 ? -12.114 -17.646 27.708 1.00 59.03 88 ASN A C 1
ATOM 695 O O . ASN A 1 88 ? -12.879 -18.589 27.530 1.00 59.03 88 ASN A O 1
ATOM 699 N N . GLU A 1 89 ? -10.804 -17.805 27.912 1.00 49.38 89 GLU A N 1
ATOM 700 C CA . GLU A 1 89 ? -10.076 -19.073 28.089 1.00 49.38 89 GLU A CA 1
ATOM 701 C C . GLU A 1 89 ? -9.436 -19.071 29.480 1.00 49.38 89 GLU A C 1
ATOM 703 O O . GLU A 1 89 ? -9.532 -20.108 30.170 1.00 49.38 89 GLU A O 1
#